Protein 7ZHD (pdb70)

Foldseek 3Di:
DQPKDWDFAAKFKWWKAKDFWAPVCVLVVLVQSCVQQVNAAPFFWKKFFADADLVRNTGIIIGTGGHPGAGDGPRIGIDGGHTFGWTKTKDAAAPVPCSVSVVVRVVVCVVVVWAWDDDKMWTFPDAQDPPRRPHRNGTIIIITTGTDD

Radius of gyration: 14.93 Å; Cα contacts (8 Å, |Δi|>4): 333; chains: 1; bounding box: 41×25×37 Å

B-factor: mean 38.41, std 11.41, range [22.25, 76.09]

Solvent-accessible surface area: 8509 Å² total; per-residue (Å²): 170,55,99,48,89,55,75,87,21,103,85,46,82,0,0,24,33,96,29,154,12,74,23,92,24,2,62,179,33,18,31,74,0,45,135,9,4,149,48,118,40,107,35,35,28,2,6,0,7,86,99,56,61,67,137,87,110,53,10,55,0,1,0,0,0,7,1,80,68,119,23,131,37,153,58,18,49,57,80,117,5,83,94,18,74,0,0,1,0,26,4,99,4,37,73,148,69,10,86,67,0,31,86,25,0,64,41,43,3,166,139,120,134,47,106,47,72,87,47,30,5,21,16,33,92,108,28,52,46,106,168,149,147,54,69,45,101,123,10,56,0,19,0,8,20,10,12,126,135

InterPro domains:
  IPR010499 Bacterial transcription activator, effector binding [SM00871] (3-149)
  IPR011256 Regulatory factor, effector binding domain superfamily [G3DSA:3.20.80.10] (1-150)
  IPR011256 Regulatory factor, effector binding domain superfamily [SSF55136] (4-150)
  IPR029442 GyrI-like small molecule binding domain [PF06445] (4-149)

CATH classification: 3.20.80.10

Secondary structure (DSSP, 8-state):
----EEEEE--EEEEEEEEEEEGGGGGGTTHHHHHHTTT--SS--EEEEEEEETTTTEEEEEEEEE-SS---STT-EEEEEPPEEEEEEEEES-GGG-HHHHHHHHHHHHHTT--B-S-EEEEEEE---SS----GGG-EEEEEEEB--

Sequence (149 aa):
NYEIEVKDVEPIRVAFMHYKGPAAGASKVMPNVFKSIQGKANGAPFICYYVMDQQTMTGEMDLCVPTAENPVGNGIAVKDMPRIKAISATHIGPYETMQPVYEAIESYAREKNLILQPPFREVFIKGPGMILKGNPNKYITEVLFPIKE

Organism: Ruminiclostridium cellulolyticum (strain ATCC 35319 / DSM 5812 / JCM 6584 / H10) (NCBI:txid394503)

Nearest PDB structures (foldseek):
  7zhd-assembly1_A  TM=1.007E+00  e=5.869E-29  Ruminiclostridium cellulolyticum
  7zhe-assembly1_A  TM=9.552E-01  e=2.831E-24  Ruminiclostridium cellulolyticum
  5kax-assembly1_A  TM=8.454E-01  e=1.573E-08  Chlorobaculum tepidum TLS
  6xl6-assembly1_H  TM=8.396E-01  e=1.233E-07  Escherichia coli
  5xbw-assembly1_D  TM=6.679E-01  e=1.234E-05  Pseudomonas aeruginosa PAO1

Structure (mmCIF, N/CA/C/O backbone):
data_7ZHD
#
_entry.id   7ZHD
#
_cell.length_a   104.640
_cell.length_b   40.850
_cell.length_c   44.810
_cell.angle_alpha   90.000
_cell.angle_beta   91.640
_cell.angle_gamma   90.000
#
_symmetry.space_group_name_H-M   'C 1 2 1'
#
loop_
_entity.id
_entity.type
_entity.pdbx_description
1 polymer 'Transcription activator effector binding'
2 non-polymer ~{N}-[3-[[3-[3-[3-[3-[(4-hydroxyphenyl)carbothioylamino]propanethioylamino]propanethioylamino]propylamino]-3-sulfanylidene-propyl]amino]-3-sulfanylidene-propyl]-4-oxidanyl-benzenecarbothioamide
3 non-polymer 'ZINC ION'
4 non-polymer 'SODIUM ION'
5 non-polymer 2-AMINO-2-HYDROXYMETHYL-PROPANE-1,3-DIOL
6 water water
#
loop_
_atom_site.group_PDB
_atom_site.id
_atom_site.type_symbol
_atom_site.label_atom_id
_atom_site.label_alt_id
_atom_site.label_comp_id
_atom_site.label_asym_id
_atom_site.label_entity_id
_atom_site.label_seq_id
_atom_site.pdbx_PDB_ins_code
_atom_site.Cartn_x
_atom_site.Cartn_y
_atom_site.Cartn_z
_atom_site.occupancy
_atom_site.B_iso_or_equiv
_atom_site.auth_seq_id
_atom_site.auth_comp_id
_atom_site.auth_asym_id
_atom_site.auth_atom_id
_atom_site.pdbx_PDB_model_num
ATOM 1 N N . ASN A 1 8 ? 29.709 47.439 47.457 1.00 55.83 2 ASN A N 1
ATOM 2 C CA . ASN A 1 8 ? 28.861 48.149 46.450 1.00 55.00 2 ASN A CA 1
ATOM 3 C C . ASN A 1 8 ? 29.399 47.847 45.045 1.00 51.41 2 ASN A C 1
ATOM 4 O O . ASN A 1 8 ? 30.516 48.304 44.727 1.00 52.97 2 ASN A O 1
ATOM 9 N N . TYR A 1 9 ? 28.624 47.117 44.239 1.00 46.98 3 TYR A N 1
ATOM 10 C CA . TYR A 1 9 ? 29.013 46.653 42.880 1.00 43.22 3 TYR A CA 1
ATOM 11 C C . TYR A 1 9 ? 28.300 47.479 41.801 1.00 40.17 3 TYR A C 1
ATOM 12 O O . TYR A 1 9 ? 28.353 47.073 40.621 1.00 38.14 3 TYR A O 1
ATOM 21 N N . GLU A 1 10 ? 27.673 48.600 42.182 1.00 39.26 4 GLU A N 1
ATOM 22 C CA . GLU A 1 10 ? 26.982 49.530 41.248 1.00 41.12 4 GLU A CA 1
ATOM 23 C C . GLU A 1 10 ? 26.007 48.722 40.381 1.00 38.64 4 GLU A C 1
ATOM 24 O O . GLU A 1 10 ? 26.026 48.890 39.143 1.00 36.72 4 GLU A O 1
ATOM 30 N N . ILE A 1 11 ? 25.192 47.868 41.011 1.00 36.59 5 ILE A N 1
ATOM 31 C CA . ILE A 1 11 ? 24.315 46.896 40.295 1.00 34.42 5 ILE A CA 1
ATOM 32 C C . ILE A 1 11 ? 23.162 47.670 39.646 1.00 33.37 5 ILE A C 1
ATOM 33 O O . ILE A 1 11 ? 22.519 48.488 40.331 1.00 33.66 5 ILE A O 1
ATOM 38 N N . GLU A 1 12 ? 22.946 47.441 38.350 1.00 31.00 6 GLU A N 1
ATOM 39 C CA . GLU A 1 12 ? 21.814 48.016 37.580 1.00 32.77 6 GLU A CA 1
ATOM 40 C C . GLU A 1 12 ? 21.487 47.073 36.422 1.00 29.46 6 GLU A C 1
ATOM 41 O O . GLU A 1 12 ? 22.288 46.159 36.161 1.00 30.50 6 GLU A O 1
ATOM 47 N N . VAL A 1 13 ? 20.337 47.278 35.782 1.00 28.76 7 VAL A N 1
ATOM 48 C CA . VAL A 1 13 ? 19.900 46.498 34.591 1.00 28.31 7 VAL A CA 1
ATOM 49 C C . VAL A 1 13 ? 20.242 47.333 33.355 1.00 27.46 7 VAL A C 1
ATOM 50 O O . VAL A 1 13 ? 19.885 48.529 33.319 1.00 29.32 7 VAL A O 1
ATOM 54 N N . LYS A 1 14 ? 20.943 46.728 32.399 1.00 26.36 8 LYS A N 1
ATOM 55 C CA . LYS A 1 14 ? 21.428 47.426 31.184 1.00 26.66 8 LYS A CA 1
ATOM 56 C C . LYS A 1 14 ? 20.842 46.767 29.936 1.00 25.74 8 LYS A C 1
ATOM 57 O O . LYS A 1 14 ? 20.678 45.528 29.919 1.00 24.67 8 LYS A O 1
ATOM 63 N N . ASP A 1 15 ? 20.528 47.601 28.947 1.00 25.63 9 ASP A N 1
ATOM 64 C CA . ASP A 1 15 ? 20.152 47.195 27.573 1.00 24.25 9 ASP A CA 1
ATOM 65 C C . ASP A 1 15 ? 21.451 47.139 26.769 1.00 23.30 9 ASP A C 1
ATOM 66 O O . ASP A 1 15 ? 21.885 48.202 26.302 1.00 24.15 9 ASP A O 1
ATOM 71 N N . VAL A 1 16 ? 22.071 45.959 26.705 1.00 23.82 10 VAL A N 1
ATOM 72 C CA . VAL A 1 16 ? 23.400 45.733 26.066 1.00 23.47 10 VAL A CA 1
ATOM 73 C C . VAL A 1 16 ? 23.160 45.335 24.610 1.00 22.86 10 VAL A C 1
ATOM 74 O O . VAL A 1 16 ? 22.606 44.250 24.363 1.00 22.90 10 VAL A O 1
ATOM 78 N N . GLU A 1 17 ? 23.583 46.192 23.684 1.00 22.61 11 GLU A N 1
ATOM 79 C CA . GLU A 1 17 ? 23.319 46.040 22.229 1.00 23.42 11 GLU A CA 1
ATOM 80 C C . GLU A 1 17 ? 24.167 44.903 21.666 1.00 24.66 11 GLU A C 1
ATOM 81 O O . GLU A 1 17 ? 25.164 44.504 22.272 1.00 22.97 11 GLU A O 1
ATOM 87 N N . PRO A 1 18 ? 23.800 44.350 20.486 1.00 24.77 12 PRO A N 1
ATOM 88 C CA . PRO A 1 18 ? 24.570 43.271 19.869 1.00 25.27 12 PRO A CA 1
ATOM 89 C C . PRO A 1 18 ? 26.010 43.723 19.596 1.00 25.16 12 PRO A C 1
ATOM 90 O O . PRO A 1 18 ? 26.223 44.900 19.363 1.00 25.40 12 PRO A O 1
ATOM 94 N N . ILE A 1 19 ? 26.955 42.786 19.672 1.00 25.23 13 ILE A N 1
ATOM 95 C CA . ILE A 1 19 ? 28.413 43.046 19.493 1.00 25.89 13 ILE A CA 1
ATOM 96 C C . ILE A 1 19 ? 28.953 42.012 18.504 1.00 25.60 13 ILE A C 1
ATOM 97 O O . ILE A 1 19 ? 28.808 40.805 18.769 1.00 25.86 13 ILE A O 1
ATOM 102 N N . ARG A 1 20 ? 29.554 42.472 17.408 1.00 26.59 14 ARG A N 1
ATOM 103 C CA . ARG A 1 20 ? 30.329 41.602 16.490 1.00 27.44 14 ARG A CA 1
ATOM 104 C C . ARG A 1 20 ? 31.697 41.365 17.132 1.00 26.72 14 ARG A C 1
ATOM 105 O O . ARG A 1 20 ? 32.376 42.367 17.447 1.00 28.52 14 ARG A O 1
ATOM 113 N N . VAL A 1 21 ? 32.075 40.099 17.334 1.00 25.48 15 VAL A N 1
ATOM 114 C CA . VAL A 1 21 ? 33.355 39.727 18.005 1.00 27.06 15 VAL A CA 1
ATOM 115 C C . VAL A 1 21 ? 34.137 38.752 17.124 1.00 26.88 15 VAL A C 1
ATOM 116 O O . VAL A 1 21 ? 33.517 37.906 16.449 1.00 27.49 15 VAL A O 1
ATOM 120 N N . ALA A 1 22 ? 35.461 38.886 17.153 1.00 27.03 16 ALA A N 1
ATOM 121 C CA . ALA A 1 22 ? 36.414 37.788 16.898 1.00 28.00 16 ALA A CA 1
ATOM 122 C C . ALA A 1 22 ? 36.470 36.964 18.182 1.00 26.82 16 ALA A C 1
ATOM 123 O O . ALA A 1 22 ? 36.408 37.568 19.274 1.00 26.68 16 ALA A O 1
ATOM 125 N N . PHE A 1 23 ? 36.537 35.642 18.078 1.00 25.91 17 PHE A N 1
ATOM 126 C CA . PHE A 1 23 ? 36.498 34.765 19.272 1.00 26.23 17 PHE A CA 1
ATOM 127 C C . PHE A 1 23 ? 37.219 33.449 18.995 1.00 26.71 17 PHE A C 1
ATOM 128 O O . PHE A 1 23 ? 37.347 33.028 17.825 1.00 27.27 17 PHE A O 1
ATOM 136 N N . MET A 1 24 ? 37.651 32.796 20.069 1.00 26.31 18 MET A N 1
ATOM 137 C CA . MET A 1 24 ? 37.980 31.354 20.033 1.00 28.69 18 MET A CA 1
ATOM 138 C C . MET A 1 24 ? 37.288 30.660 21.201 1.00 27.18 18 MET A C 1
ATOM 139 O O . MET A 1 24 ? 37.148 31.278 22.286 1.00 27.04 18 MET A O 1
ATOM 144 N N . HIS A 1 25 ? 36.859 29.425 20.963 1.00 26.59 19 HIS A N 1
ATOM 145 C CA . HIS A 1 25 ? 36.306 28.534 22.008 1.00 26.10 19 HIS A CA 1
ATOM 146 C C . HIS A 1 25 ? 37.445 28.103 22.936 1.00 26.55 19 HIS A C 1
ATOM 147 O O . HIS A 1 25 ? 38.551 27.809 22.434 1.00 29.48 19 HIS A O 1
ATOM 154 N N . TYR A 1 26 ? 37.187 28.093 24.243 1.00 25.99 20 TYR A N 1
ATOM 155 C CA . TYR A 1 26 ? 38.161 27.683 25.285 1.00 27.56 20 TYR A CA 1
ATOM 156 C C . TYR A 1 26 ? 37.450 26.772 26.289 1.00 28.53 20 TYR A C 1
ATOM 157 O O . TYR A 1 26 ? 36.366 27.145 26.781 1.00 28.08 20 TYR A O 1
ATOM 166 N N . LYS A 1 27 ? 38.027 25.596 26.544 1.00 31.00 21 LYS A N 1
ATOM 167 C CA . LYS A 1 27 ? 37.573 24.665 27.608 1.00 32.41 21 LYS A CA 1
ATOM 168 C C . LYS A 1 27 ? 38.710 24.493 28.618 1.00 31.66 21 LYS A C 1
ATOM 169 O O . LYS A 1 27 ? 39.809 24.089 28.206 1.00 33.86 21 LYS A O 1
ATOM 175 N N . GLY A 1 28 ? 38.442 24.789 29.891 1.00 33.09 22 GLY A N 1
ATOM 176 C CA . GLY A 1 28 ? 39.422 24.653 30.983 1.00 33.71 22 GLY A CA 1
ATOM 177 C C . GLY A 1 28 ? 39.202 25.702 32.067 1.00 35.25 22 GLY A C 1
ATOM 178 O O . GLY A 1 28 ? 38.144 26.333 32.122 1.00 31.49 22 GLY A O 1
ATOM 179 N N . PRO A 1 29 ? 40.191 25.905 32.967 1.00 36.30 23 PRO A N 1
ATOM 180 C CA . PRO A 1 29 ? 40.052 26.872 34.055 1.00 37.11 23 PRO A CA 1
ATOM 181 C C . PRO A 1 29 ? 39.998 28.302 33.500 1.00 35.78 23 PRO A C 1
ATOM 182 O O . PRO A 1 29 ? 40.794 28.624 32.640 1.00 34.74 23 PRO A O 1
ATOM 186 N N . ALA A 1 30 ? 39.053 29.111 33.987 1.00 34.89 24 ALA A N 1
ATOM 187 C CA . ALA A 1 30 ? 38.830 30.506 33.538 1.00 35.65 24 ALA A CA 1
ATOM 188 C C . ALA A 1 30 ? 40.140 31.299 33.648 1.00 36.10 24 ALA A C 1
ATOM 189 O O . ALA A 1 30 ? 40.453 32.058 32.709 1.00 35.21 24 ALA A O 1
ATOM 191 N N . ALA A 1 31 ? 40.888 31.109 34.740 1.00 35.59 25 ALA A N 1
ATOM 192 C CA . ALA A 1 31 ? 42.181 31.782 35.020 1.00 38.09 25 ALA A CA 1
ATOM 193 C C . ALA A 1 31 ? 43.138 31.602 33.833 1.00 38.80 25 ALA A C 1
ATOM 194 O O . ALA A 1 31 ? 43.863 32.567 33.505 1.00 42.30 25 ALA A O 1
ATOM 196 N N . GLY A 1 32 ? 43.126 30.420 33.206 1.00 37.19 26 GLY A N 1
ATOM 197 C CA . GLY A 1 32 ? 44.017 30.056 32.085 1.00 36.94 26 GLY A CA 1
ATOM 198 C C . GLY A 1 32 ? 43.622 30.705 30.765 1.00 35.48 26 GLY A C 1
ATOM 199 O O . GLY A 1 32 ? 44.424 30.618 29.816 1.00 36.35 26 GLY A O 1
ATOM 200 N N . ALA A 1 33 ? 42.440 31.328 30.682 1.00 34.52 27 ALA A N 1
ATOM 201 C CA . ALA A 1 33 ? 41.929 31.994 29.459 1.00 33.52 27 ALA A CA 1
ATOM 202 C C . ALA A 1 33 ? 42.835 33.172 29.080 1.00 35.13 27 ALA A C 1
ATOM 203 O O . ALA A 1 33 ? 42.958 33.449 27.875 1.00 34.39 27 ALA A O 1
ATOM 205 N N . SER A 1 34 ? 43.444 33.834 30.070 1.00 36.53 28 SER A N 1
ATOM 206 C CA . SER A 1 34 ? 44.239 35.078 29.893 1.00 36.57 28 SER A CA 1
ATOM 207 C C . SER A 1 34 ? 45.469 34.797 29.017 1.00 37.62 28 SER A C 1
ATOM 208 O O . SER A 1 34 ? 45.899 35.725 28.317 1.00 42.20 28 SER A O 1
ATOM 211 N N . LYS A 1 35 ? 45.985 33.561 29.043 1.00 39.65 29 LYS A N 1
ATOM 212 C CA . LYS A 1 35 ? 47.150 33.098 28.234 1.00 42.27 29 LYS A CA 1
ATOM 213 C C . LYS A 1 35 ? 46.741 32.920 26.765 1.00 40.21 29 LYS A C 1
ATOM 214 O O . LYS A 1 35 ? 47.633 33.012 25.891 1.00 42.00 29 LYS A O 1
ATOM 220 N N . VAL A 1 36 ? 45.453 32.656 26.521 1.00 39.67 30 VAL A N 1
ATOM 221 C CA . VAL A 1 36 ? 44.869 32.254 25.205 1.00 39.16 30 VAL A CA 1
ATOM 222 C C . VAL A 1 36 ? 44.273 33.483 24.500 1.00 36.92 30 VAL A C 1
ATOM 223 O O . VAL A 1 36 ? 44.364 33.542 23.262 1.00 36.97 30 VAL A O 1
ATOM 227 N N . MET A 1 37 ? 43.683 34.421 25.255 1.00 35.62 31 MET A N 1
ATOM 228 C CA . MET A 1 37 ? 43.012 35.645 24.729 1.00 34.80 31 MET A CA 1
ATOM 229 C C . MET A 1 37 ? 43.922 36.405 23.758 1.00 35.85 31 MET A C 1
ATOM 230 O O . MET A 1 37 ? 43.436 36.903 22.745 1.00 34.61 31 MET A O 1
ATOM 235 N N . PRO A 1 38 ? 45.250 36.543 24.005 1.00 37.29 32 PRO A N 1
ATOM 236 C CA . PRO A 1 38 ? 46.128 37.261 23.076 1.00 38.62 32 PRO A CA 1
ATOM 237 C C . PRO A 1 38 ? 46.012 36.798 21.613 1.00 38.54 32 PRO A C 1
ATOM 238 O O . PRO A 1 38 ? 46.143 37.643 20.728 1.00 39.35 32 PRO A O 1
ATOM 242 N N . ASN A 1 39 ? 45.752 35.501 21.394 1.00 38.65 33 ASN A N 1
ATOM 243 C CA . ASN A 1 39 ? 45.605 34.894 20.042 1.00 39.75 33 ASN A CA 1
ATOM 244 C C . ASN A 1 39 ? 44.451 35.569 19.289 1.00 36.32 33 ASN A C 1
ATOM 245 O O . ASN A 1 39 ? 44.535 35.665 18.054 1.00 36.59 33 ASN A O 1
ATOM 250 N N . VAL A 1 40 ? 43.408 36.017 19.995 1.00 34.65 34 VAL A N 1
ATOM 251 C CA . VAL A 1 40 ? 42.241 36.691 19.353 1.00 32.75 34 VAL A CA 1
ATOM 252 C C . VAL A 1 40 ? 42.693 38.081 18.880 1.00 35.21 34 VAL A C 1
ATOM 253 O O . VAL A 1 40 ? 42.455 38.403 17.699 1.00 36.22 34 VAL A O 1
ATOM 257 N N . PHE A 1 41 ? 43.350 38.858 19.748 1.00 35.90 35 PHE A N 1
ATOM 258 C CA . PHE A 1 41 ? 43.893 40.209 19.430 1.00 36.96 35 PHE A CA 1
ATOM 259 C C . PHE A 1 41 ? 44.865 40.118 18.245 1.00 38.43 35 PHE A C 1
ATOM 260 O O . PHE A 1 41 ? 44.771 40.959 17.329 1.00 41.91 35 PHE A O 1
ATOM 268 N N . LYS A 1 42 ? 45.767 39.132 18.262 1.00 39.65 36 LYS A N 1
ATOM 269 C CA . LYS A 1 42 ? 46.801 38.937 17.205 1.00 39.85 36 LYS A CA 1
ATOM 270 C C . LYS A 1 42 ? 46.118 38.677 15.855 1.00 43.55 36 LYS A C 1
ATOM 271 O O . LYS A 1 42 ? 46.628 39.177 14.838 1.00 44.63 36 LYS A O 1
ATOM 277 N N . SER A 1 43 ? 44.998 37.945 15.849 1.00 41.81 37 SER A N 1
ATOM 278 C CA . SER A 1 43 ? 44.260 37.529 14.624 1.00 40.57 37 SER A CA 1
ATOM 279 C C . SER A 1 43 ? 43.638 38.737 13.908 1.00 41.53 37 SER A C 1
ATOM 280 O O . SER A 1 43 ? 43.320 38.599 12.709 1.00 43.61 37 SER A O 1
ATOM 283 N N . ILE A 1 44 ? 43.441 39.861 14.610 1.00 41.50 38 ILE A N 1
ATOM 284 C CA . ILE A 1 44 ? 42.806 41.097 14.054 1.00 43.22 38 ILE A CA 1
ATOM 285 C C . ILE A 1 44 ? 43.807 42.260 14.096 1.00 46.24 38 ILE A C 1
ATOM 286 O O . ILE A 1 44 ? 43.368 43.416 13.939 1.00 47.65 38 ILE A O 1
ATOM 291 N N . GLN A 1 45 ? 45.097 41.962 14.287 1.00 46.52 39 GLN A N 1
ATOM 292 C CA . GLN A 1 45 ? 46.192 42.964 14.412 1.00 48.40 39 GLN A CA 1
ATOM 293 C C . GLN A 1 45 ? 45.806 44.014 15.467 1.00 48.18 39 GLN A C 1
ATOM 294 O O . GLN A 1 45 ? 46.088 45.209 15.251 1.00 49.97 39 GLN A O 1
ATOM 300 N N . GLY A 1 46 ? 45.175 43.573 16.561 1.00 45.88 40 GLY A N 1
ATOM 301 C CA . GLY A 1 46 ? 44.853 44.392 17.748 1.00 45.06 40 GLY A CA 1
ATOM 302 C C . GLY A 1 46 ? 43.787 45.445 17.486 1.00 44.49 40 GLY A C 1
ATOM 303 O O . GLY A 1 46 ? 43.634 46.334 18.349 1.00 44.90 40 GLY A O 1
ATOM 304 N N . LYS A 1 47 ? 43.058 45.350 16.367 1.00 43.27 41 LYS A N 1
ATOM 305 C CA . LYS A 1 47 ? 42.085 46.383 15.913 1.00 42.84 41 LYS A CA 1
ATOM 306 C C . LYS A 1 47 ? 40.717 46.090 16.543 1.00 40.90 41 LYS A C 1
ATOM 307 O O . LYS A 1 47 ? 39.756 45.783 15.805 1.00 40.93 41 LYS A O 1
ATOM 313 N N . ALA A 1 48 ? 40.646 46.183 17.870 1.00 39.72 42 ALA A N 1
ATOM 314 C CA . ALA A 1 48 ? 39.405 46.034 18.662 1.00 37.46 42 ALA A CA 1
ATOM 315 C C . ALA A 1 48 ? 38.619 47.351 18.619 1.00 38.54 42 ALA A C 1
ATOM 316 O O . ALA A 1 48 ? 39.256 48.414 18.497 1.00 40.05 42 ALA A O 1
ATOM 318 N N . ASN A 1 49 ? 37.286 47.279 18.707 1.00 36.05 43 ASN A N 1
ATOM 319 C CA . ASN A 1 49 ? 36.391 48.466 18.782 1.00 36.17 43 ASN A CA 1
ATOM 320 C C . ASN A 1 49 ? 35.518 48.348 20.038 1.00 36.06 43 ASN A C 1
ATOM 321 O O . ASN A 1 49 ? 34.417 48.928 20.057 1.00 36.91 43 ASN A O 1
ATOM 326 N N . GLY A 1 50 ? 36.012 47.631 21.051 1.00 33.00 44 GLY A N 1
ATOM 327 C CA . GLY A 1 50 ? 35.339 47.445 22.350 1.00 31.94 44 GLY A CA 1
ATOM 328 C C . GLY A 1 50 ? 36.215 46.669 23.315 1.00 31.99 44 GLY A C 1
ATOM 329 O O . GLY A 1 50 ? 37.241 46.120 22.868 1.00 31.80 44 GLY A O 1
ATOM 330 N N . ALA A 1 51 ? 35.832 46.629 24.594 1.00 30.82 45 ALA A N 1
ATOM 331 C CA . ALA A 1 51 ? 36.551 45.895 25.660 1.00 32.10 45 ALA A CA 1
ATOM 332 C C . ALA A 1 51 ? 36.429 44.395 25.409 1.00 30.42 45 ALA A C 1
ATOM 333 O O . ALA A 1 51 ? 35.356 43.912 25.046 1.00 29.14 45 ALA A O 1
ATOM 335 N N . PRO A 1 52 ? 37.517 43.612 25.603 1.00 29.24 46 PRO A N 1
ATOM 336 C CA . PRO A 1 52 ? 37.453 42.160 25.460 1.00 28.27 46 PRO A CA 1
ATOM 337 C C . PRO A 1 52 ? 36.633 41.570 26.611 1.00 27.38 46 PRO A C 1
ATOM 338 O O . PRO A 1 52 ? 36.561 42.189 27.662 1.00 28.70 46 PRO A O 1
ATOM 342 N N . PHE A 1 53 ? 36.030 40.407 26.388 1.00 25.74 47 PHE A N 1
ATOM 343 C CA . PHE A 1 53 ? 35.174 39.738 27.397 1.00 25.55 47 PHE A CA 1
ATOM 344 C C . PHE A 1 53 ? 35.159 38.230 27.161 1.00 26.23 47 PHE A C 1
ATOM 345 O O . PHE A 1 53 ? 35.455 37.774 26.040 1.00 27.00 47 PHE A O 1
ATOM 353 N N . ILE A 1 54 ? 34.825 37.488 28.217 1.00 25.78 48 ILE A N 1
ATOM 354 C CA . ILE A 1 54 ? 34.534 36.031 28.144 1.00 24.91 48 ILE A CA 1
ATOM 355 C C . ILE A 1 54 ? 33.017 35.859 28.227 1.00 23.97 48 ILE A C 1
ATOM 356 O O . ILE A 1 54 ? 32.382 36.501 29.095 1.00 24.88 48 ILE A O 1
ATOM 361 N N . CYS A 1 55 ? 32.465 35.067 27.311 1.00 22.96 49 CYS A N 1
ATOM 362 C CA . CYS A 1 55 ? 31.072 34.571 27.368 1.00 22.54 49 CYS A CA 1
ATOM 363 C C . CYS A 1 55 ? 31.105 33.143 27.918 1.00 23.15 49 CYS A C 1
ATOM 364 O O . CYS A 1 55 ? 31.635 32.252 27.232 1.00 24.29 49 CYS A O 1
ATOM 367 N N . TYR A 1 56 ? 30.589 32.959 29.135 1.00 23.11 50 TYR A N 1
ATOM 368 C CA . TYR A 1 56 ? 30.614 31.677 29.886 1.00 23.71 50 TYR A CA 1
ATOM 369 C C . TYR A 1 56 ? 29.339 30.882 29.592 1.00 24.57 50 TYR A C 1
ATOM 370 O O . TYR A 1 56 ? 28.251 31.310 30.031 1.00 26.26 50 TYR A O 1
ATOM 379 N N . TYR A 1 57 ? 29.471 29.746 28.902 1.00 23.79 51 TYR A N 1
ATOM 380 C CA . TYR A 1 57 ? 28.337 28.879 28.485 1.00 26.30 51 TYR A CA 1
ATOM 381 C C . TYR A 1 57 ? 28.087 27.804 29.547 1.00 28.09 51 TYR A C 1
ATOM 382 O O . TYR A 1 57 ? 26.926 27.615 29.950 1.00 30.47 51 TYR A O 1
ATOM 391 N N . VAL A 1 58 ? 29.150 27.126 29.978 1.00 28.83 52 VAL A N 1
ATOM 392 C CA . VAL A 1 58 ? 29.127 26.106 31.064 1.00 32.13 52 VAL A CA 1
ATOM 393 C C . VAL A 1 58 ? 30.243 26.472 32.040 1.00 31.32 52 VAL A C 1
ATOM 394 O O . VAL A 1 58 ? 31.397 26.555 31.598 1.00 32.63 52 VAL A O 1
ATOM 398 N N . MET A 1 59 ? 29.901 26.714 33.306 1.00 32.98 53 MET A N 1
ATOM 399 C CA . MET A 1 59 ? 30.886 27.098 34.348 1.00 34.21 53 MET A CA 1
ATOM 400 C C . MET A 1 59 ? 30.493 26.484 35.689 1.00 35.39 53 MET A C 1
ATOM 401 O O . MET A 1 59 ? 29.282 26.323 35.950 1.00 35.53 53 MET A O 1
ATOM 406 N N . ASP A 1 60 ? 31.501 26.176 36.504 1.00 36.49 54 ASP A N 1
ATOM 407 C CA . ASP A 1 60 ? 31.330 25.742 37.913 1.00 38.09 54 ASP A CA 1
ATOM 408 C C . ASP A 1 60 ? 32.013 26.773 38.816 1.00 38.46 54 ASP A C 1
ATOM 40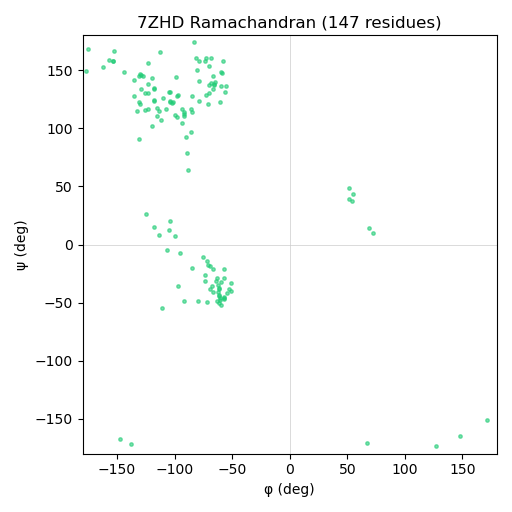9 O O . ASP A 1 60 ? 33.215 27.018 38.627 1.00 38.49 54 ASP A O 1
ATOM 414 N N . GLN A 1 61 ? 31.264 27.338 39.768 1.00 40.61 55 GLN A N 1
ATOM 415 C CA . GLN A 1 61 ? 31.721 28.428 40.672 1.00 44.09 55 GLN A CA 1
ATOM 416 C C . GLN A 1 61 ? 32.896 27.934 41.529 1.00 42.48 55 GLN A C 1
ATOM 417 O O . GLN A 1 61 ? 33.805 28.746 41.800 1.00 46.45 55 GLN A O 1
ATOM 423 N N . GLN A 1 62 ? 32.884 26.653 41.919 1.00 40.27 56 GLN A N 1
ATOM 424 C CA . GLN A 1 62 ? 33.866 26.047 42.862 1.00 43.98 56 GLN A CA 1
ATOM 425 C C . GLN A 1 62 ? 35.172 25.720 42.124 1.00 42.23 56 GLN A C 1
ATOM 426 O O . GLN A 1 62 ? 36.244 26.080 42.648 1.00 43.37 56 GLN A O 1
ATOM 432 N N . THR A 1 63 ? 35.087 25.063 40.962 1.00 39.86 57 THR A N 1
ATOM 433 C CA . THR A 1 63 ? 36.261 24.618 40.159 1.00 39.09 57 THR A CA 1
ATOM 434 C C . THR A 1 63 ? 36.735 25.760 39.251 1.00 38.31 57 THR A C 1
ATOM 435 O O . THR A 1 63 ? 37.893 25.697 38.794 1.00 39.37 57 THR A O 1
ATOM 439 N N . MET A 1 64 ? 35.871 26.746 38.983 1.00 37.20 58 MET A N 1
ATOM 440 C CA . MET A 1 64 ? 36.175 27.919 38.117 1.00 40.21 58 MET A CA 1
ATOM 441 C C . MET A 1 64 ? 36.685 27.411 36.760 1.00 38.75 58 MET A C 1
ATOM 442 O O . MET A 1 64 ? 37.581 28.048 36.169 1.00 39.26 58 MET A O 1
ATOM 447 N N . THR A 1 65 ? 36.097 26.304 36.292 1.00 38.29 59 THR A N 1
ATOM 448 C CA . THR A 1 65 ? 36.449 25.569 35.049 1.00 38.04 59 THR A CA 1
ATOM 449 C C . THR A 1 65 ? 35.169 25.354 34.236 1.00 36.04 59 THR A C 1
ATOM 450 O O . THR A 1 65 ? 34.095 25.171 34.862 1.00 34.02 59 THR A O 1
ATOM 454 N N . GLY A 1 66 ? 35.269 25.383 32.904 1.00 34.15 60 GLY A N 1
ATOM 455 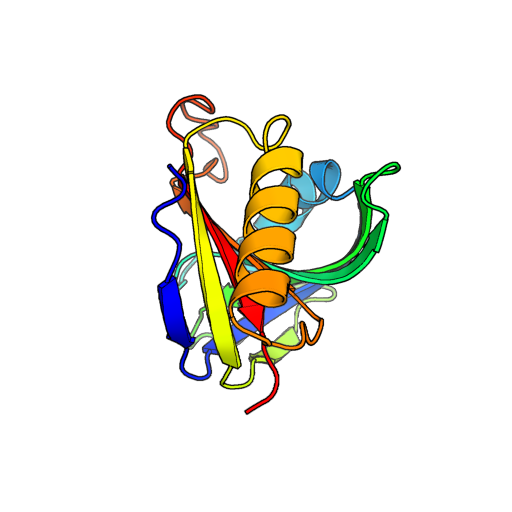C CA . GLY A 1 66 ? 34.117 25.130 32.020 1.00 32.04 60 GLY A CA 1
ATOM 456 C C . GLY A 1 66 ? 34.411 25.428 30.562 1.00 30.10 60 GLY A C 1
ATOM 457 O O . GLY A 1 66 ? 35.574 25.278 30.148 1.00 29.67 60 GLY A O 1
ATOM 458 N N . GLU A 1 67 ? 33.371 25.814 29.819 1.00 27.92 61 GLU A N 1
ATOM 459 C CA . GLU A 1 67 ? 33.407 26.065 28.357 1.00 27.05 61 GLU A CA 1
ATOM 460 C C . GLU A 1 67 ? 32.932 27.494 28.102 1.00 26.38 61 GLU A C 1
ATOM 461 O O . GLU A 1 67 ? 31.866 27.888 28.631 1.00 26.46 61 GLU A O 1
ATOM 467 N N . MET A 1 68 ? 33.704 28.247 27.324 1.00 23.97 62 MET A N 1
ATOM 468 C CA . MET A 1 68 ? 33.506 29.707 27.187 1.00 24.24 62 MET A CA 1
ATOM 469 C C . MET A 1 68 ? 34.108 30.166 25.860 1.00 23.72 62 MET A C 1
ATOM 470 O O . MET A 1 68 ? 34.957 29.429 25.307 1.00 26.38 62 MET A O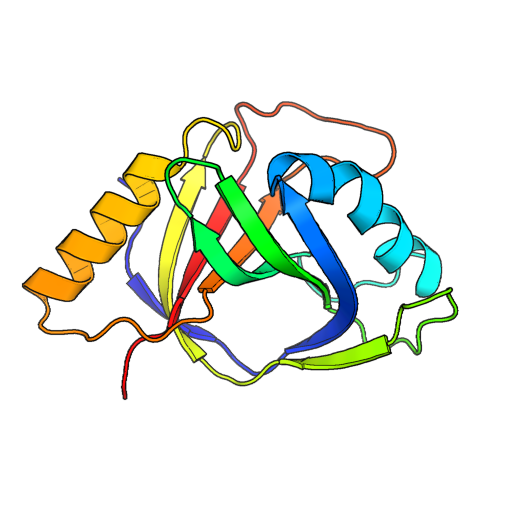 1
ATOM 475 N N . ASP A 1 69 ? 33.656 31.319 25.367 1.00 23.72 63 ASP A N 1
ATOM 476 C CA . ASP A 1 69 ? 34.250 32.004 24.192 1.00 23.42 63 ASP A CA 1
ATOM 477 C C . ASP A 1 69 ? 35.059 33.205 24.682 1.00 24.61 63 ASP A C 1
ATOM 478 O O . ASP A 1 69 ? 34.533 34.001 25.484 1.00 24.01 63 ASP A O 1
ATOM 483 N N . LEU A 1 70 ? 36.295 33.321 24.196 1.00 24.21 64 LEU A N 1
ATOM 484 C CA . LEU A 1 70 ? 37.192 34.475 24.443 1.00 24.99 64 LEU A CA 1
ATOM 485 C C . LEU A 1 70 ? 36.957 35.470 23.305 1.00 24.90 64 LEU A C 1
ATOM 486 O O . LEU A 1 70 ? 37.294 35.135 22.159 1.00 27.45 64 LEU A O 1
ATOM 491 N N . CYS A 1 71 ? 36.357 36.620 23.608 1.00 25.32 65 CYS A N 1
ATOM 492 C CA . CYS A 1 71 ? 35.746 37.538 22.610 1.00 25.67 65 CYS A CA 1
ATOM 493 C C . CYS A 1 71 ? 36.454 38.893 22.619 1.00 25.92 65 CYS A C 1
ATOM 494 O O . CYS A 1 71 ? 36.709 39.437 23.715 1.00 26.79 65 CYS A O 1
ATOM 497 N N . VAL A 1 72 ? 36.752 39.413 21.426 1.00 26.96 66 VAL A N 1
ATOM 498 C CA . VAL A 1 72 ? 37.237 40.806 21.222 1.00 28.11 66 VAL A CA 1
ATOM 499 C C . VAL A 1 72 ? 36.313 41.476 20.212 1.00 28.48 66 VAL A C 1
ATOM 500 O O . VAL A 1 72 ? 36.236 41.045 19.062 1.00 29.11 66 VAL A O 1
ATOM 504 N N . PRO A 1 73 ? 35.566 42.529 20.618 1.00 28.99 67 PRO A N 1
ATOM 505 C CA . PRO A 1 73 ? 34.760 43.307 19.681 1.00 28.76 67 PRO A CA 1
ATOM 506 C C . PRO A 1 73 ? 35.641 43.849 18.549 1.00 30.32 67 PRO A C 1
ATOM 507 O O . PRO A 1 73 ? 36.683 44.404 18.850 1.00 31.75 67 PRO A O 1
ATOM 511 N N . THR A 1 74 ? 35.212 43.681 17.297 1.00 30.54 68 THR A N 1
ATOM 512 C CA . THR A 1 74 ? 35.992 44.113 16.109 1.00 32.10 68 THR A CA 1
ATOM 513 C C . THR A 1 74 ? 35.108 44.200 14.859 1.00 33.74 68 THR A C 1
ATOM 514 O O . THR A 1 74 ? 34.118 43.452 14.773 1.00 34.83 68 THR A O 1
ATOM 518 N N . ALA A 1 75 ? 35.493 45.072 13.919 1.00 36.28 69 ALA A N 1
ATOM 519 C CA . ALA A 1 75 ? 34.943 45.169 12.546 1.00 37.56 69 ALA A CA 1
ATOM 520 C C . ALA A 1 75 ? 35.820 44.366 11.577 1.00 39.28 69 ALA A C 1
ATOM 521 O O . ALA A 1 75 ? 35.425 44.230 10.403 1.00 45.18 69 ALA A O 1
ATOM 523 N N . GLU A 1 76 ? 36.961 43.855 12.052 1.00 40.77 70 GLU A N 1
ATOM 524 C CA . GLU A 1 76 ? 37.988 43.175 11.215 1.00 43.60 70 GLU A CA 1
ATOM 525 C C . GLU A 1 76 ? 37.579 41.722 10.959 1.00 41.18 70 GLU A C 1
ATOM 526 O O . GLU A 1 76 ? 36.740 41.190 11.718 1.00 42.01 70 GLU A O 1
ATOM 532 N N . ASN A 1 77 ? 38.159 41.112 9.922 1.00 42.42 71 ASN A N 1
ATOM 533 C CA . ASN A 1 77 ? 38.032 39.659 9.633 1.00 46.24 71 ASN A CA 1
ATOM 534 C C . ASN A 1 77 ? 39.270 38.958 10.181 1.00 45.17 71 ASN A C 1
ATOM 535 O O . ASN A 1 77 ? 40.363 39.123 9.637 1.00 44.98 71 ASN A O 1
ATOM 540 N N . PRO A 1 78 ? 39.138 38.163 11.270 1.00 42.88 72 PRO A N 1
ATOM 541 C CA . PRO A 1 78 ? 40.291 37.539 11.914 1.00 41.96 72 PRO A CA 1
ATOM 542 C C . PRO A 1 78 ? 40.984 36.514 11.009 1.00 43.57 72 PRO A C 1
ATOM 543 O O . PRO A 1 78 ? 40.297 35.791 10.306 1.00 45.40 72 PRO A O 1
ATOM 547 N N . VAL A 1 79 ? 42.319 36.503 11.042 1.00 43.66 73 VAL A N 1
ATOM 548 C CA . VAL A 1 79 ? 43.183 35.465 10.410 1.00 46.70 73 VAL A CA 1
ATOM 549 C C . VAL A 1 79 ? 44.009 34.813 11.524 1.00 48.21 73 VAL A C 1
ATOM 550 O O . VAL A 1 79 ? 44.984 35.437 11.984 1.00 50.76 73 VAL A O 1
ATOM 554 N N . GLY A 1 80 ? 43.603 33.617 11.956 1.00 50.80 74 GLY A N 1
ATOM 555 C CA . GLY A 1 80 ? 44.262 32.854 13.033 1.00 51.91 74 GLY A CA 1
ATOM 556 C C . GLY A 1 80 ? 43.605 31.503 13.241 1.00 51.74 74 GLY A C 1
ATOM 557 O O . GLY A 1 80 ? 42.382 31.396 13.002 1.00 48.61 74 GLY A O 1
ATOM 558 N N . ASN A 1 81 ? 44.385 30.508 13.673 1.00 50.97 75 ASN A N 1
ATOM 559 C CA . ASN A 1 81 ? 43.914 29.117 13.906 1.00 50.57 75 ASN A CA 1
ATOM 560 C C . ASN A 1 81 ? 42.814 29.138 14.973 1.00 46.94 75 ASN A C 1
ATOM 561 O O . ASN A 1 81 ? 43.070 29.655 16.078 1.00 44.79 75 ASN A O 1
ATOM 566 N N . GLY A 1 82 ? 41.630 28.623 14.632 1.00 42.72 76 GLY A N 1
ATOM 567 C CA . GLY A 1 82 ? 40.499 28.456 15.565 1.00 41.51 76 GLY A CA 1
ATOM 568 C C . GLY A 1 82 ? 39.837 29.775 15.942 1.00 40.56 76 GLY A C 1
ATOM 569 O O . GLY A 1 82 ? 39.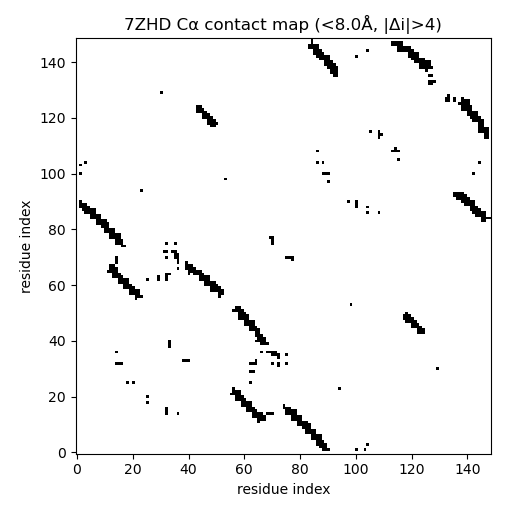004 29.755 16.875 1.00 42.11 76 GLY A O 1
ATOM 570 N N . ILE A 1 83 ? 40.177 30.880 15.265 1.00 38.26 77 ILE A N 1
ATOM 571 C CA . ILE A 1 83 ? 39.514 32.206 15.459 1.00 35.08 77 ILE A CA 1
ATOM 572 C C . ILE A 1 83 ? 38.450 32.378 14.371 1.00 32.03 77 ILE A C 1
ATOM 573 O O . ILE A 1 83 ? 38.778 32.220 13.181 1.00 34.83 77 ILE A O 1
ATOM 578 N N . ALA A 1 84 ? 37.225 32.719 14.774 1.00 31.03 78 ALA A N 1
ATOM 579 C CA . ALA A 1 84 ? 36.087 32.989 13.867 1.00 31.15 78 ALA A CA 1
ATOM 580 C C . ALA A 1 84 ? 35.323 34.216 14.377 1.00 29.91 78 ALA A C 1
ATOM 581 O O . ALA A 1 84 ? 35.825 34.887 15.301 1.00 29.97 78 ALA A O 1
ATOM 583 N N . VAL A 1 85 ? 34.168 34.509 13.777 1.00 30.86 79 VAL A N 1
ATOM 584 C CA . VAL A 1 85 ? 33.327 35.694 14.108 1.00 30.45 79 VAL A CA 1
ATOM 585 C C . VAL A 1 85 ? 31.976 35.196 14.628 1.00 28.72 79 VAL A C 1
ATOM 586 O O . VAL A 1 85 ? 31.396 34.277 14.019 1.00 28.11 79 VAL A O 1
ATOM 590 N N . LYS A 1 86 ? 31.508 35.781 15.729 1.00 27.89 80 LYS A N 1
ATOM 591 C CA . LYS A 1 86 ? 30.129 35.595 16.241 1.00 26.80 80 LYS A CA 1
ATOM 592 C C . LYS A 1 86 ? 29.475 36.972 16.359 1.00 26.67 80 LYS A C 1
ATOM 593 O O . LYS A 1 86 ? 30.161 37.924 16.775 1.00 27.19 80 LYS A O 1
ATOM 599 N N . ASP A 1 87 ? 28.206 37.069 15.964 1.00 28.52 81 ASP A N 1
ATOM 600 C CA . ASP A 1 87 ? 27.322 38.215 16.292 1.00 29.71 81 ASP A CA 1
ATOM 601 C C . ASP A 1 87 ? 26.704 37.911 17.656 1.00 28.40 81 ASP A C 1
ATOM 602 O O . ASP A 1 87 ? 25.750 37.112 17.706 1.00 30.66 81 ASP A O 1
ATOM 607 N N . MET A 1 88 ? 27.283 38.462 18.722 1.00 26.02 82 MET A N 1
ATOM 608 C CA . MET A 1 88 ? 26.784 38.248 20.103 1.00 26.22 82 MET A CA 1
ATOM 609 C C . MET A 1 88 ? 25.460 38.988 20.227 1.0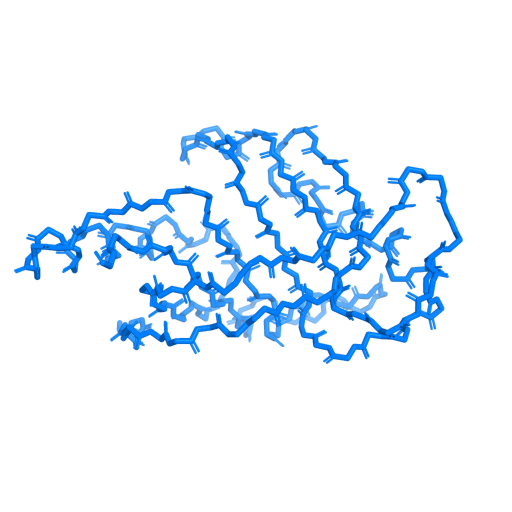0 26.18 82 MET A C 1
ATOM 610 O O . MET A 1 88 ? 25.360 40.145 19.826 1.00 25.54 82 MET A O 1
ATOM 615 N N . PRO A 1 89 ? 24.395 38.327 20.731 1.00 24.82 83 PRO A N 1
ATOM 616 C CA . PRO A 1 89 ? 23.061 38.920 20.718 1.00 24.88 83 PRO A CA 1
ATOM 617 C C . PRO A 1 89 ? 22.907 40.041 21.754 1.00 23.88 83 PRO A C 1
ATOM 618 O O . PRO A 1 89 ? 23.655 40.081 22.724 1.00 23.08 83 PRO A O 1
ATOM 622 N N . ARG A 1 90 ? 21.934 40.920 21.520 1.00 24.66 84 ARG A N 1
ATOM 623 C CA . ARG A 1 90 ? 21.463 41.904 22.524 1.00 25.04 84 ARG A CA 1
ATOM 624 C C . ARG A 1 90 ? 21.056 41.123 23.778 1.00 25.35 84 ARG A C 1
ATOM 625 O O . ARG A 1 90 ? 20.436 40.045 23.632 1.00 24.67 84 ARG A O 1
ATOM 633 N N . ILE A 1 91 ? 21.442 41.617 24.956 1.00 23.36 85 ILE A N 1
ATOM 634 C CA . ILE A 1 91 ? 21.000 41.050 26.264 1.00 23.37 85 ILE A CA 1
ATOM 635 C C . ILE A 1 91 ? 20.468 42.186 27.138 1.00 23.40 85 ILE A C 1
ATOM 636 O O . ILE A 1 91 ? 21.096 43.255 27.198 1.00 24.36 85 ILE A O 1
ATOM 641 N N . LYS A 1 92 ? 19.314 41.964 27.763 1.00 24.25 86 LYS A N 1
ATOM 642 C CA . LYS A 1 92 ? 18.875 42.746 28.941 1.00 24.85 86 LYS A CA 1
ATOM 643 C C . LYS A 1 92 ? 19.518 42.067 30.148 1.00 23.05 86 LYS A C 1
ATOM 644 O O . LYS A 1 92 ? 19.218 40.886 30.378 1.00 26.21 86 LYS A O 1
ATOM 650 N N . ALA A 1 93 ? 20.432 42.755 30.830 1.00 23.57 87 ALA A N 1
ATOM 651 C CA . ALA A 1 93 ? 21.402 42.114 31.741 1.00 24.09 87 ALA A CA 1
ATOM 652 C C . ALA A 1 93 ? 21.513 42.889 33.051 1.00 24.01 87 ALA A C 1
ATOM 653 O O . ALA A 1 93 ? 21.495 44.135 33.028 1.00 26.77 87 ALA A O 1
ATOM 655 N N . ILE A 1 94 ? 21.650 42.154 34.150 1.00 23.66 88 ILE A N 1
ATOM 656 C CA . ILE A 1 94 ? 22.143 42.712 35.438 1.00 24.54 88 ILE A CA 1
ATOM 657 C C . ILE A 1 94 ? 23.633 42.999 35.235 1.00 25.20 88 ILE A C 1
ATOM 658 O O . ILE A 1 94 ? 24.368 42.062 34.859 1.00 26.34 88 ILE A O 1
ATOM 663 N N . SER A 1 95 ? 24.028 44.258 35.417 1.00 25.20 89 SER A N 1
ATOM 664 C CA . SER A 1 95 ? 25.430 44.738 35.364 1.00 26.46 89 SER A CA 1
ATOM 6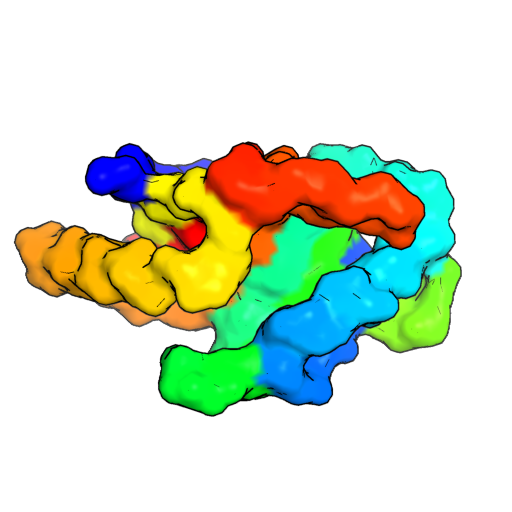65 C C . SER A 1 95 ? 25.941 44.929 36.793 1.00 27.97 89 SER A C 1
ATOM 666 O O . SER A 1 95 ? 25.304 45.688 37.545 1.00 30.11 89 SER A O 1
ATOM 669 N N . ALA A 1 96 ? 27.037 44.255 37.149 1.00 27.24 90 ALA A N 1
ATOM 670 C CA . ALA A 1 96 ? 27.778 44.457 38.414 1.00 29.39 90 ALA A CA 1
ATOM 671 C C . ALA A 1 96 ? 29.245 44.737 38.078 1.00 30.67 90 ALA A C 1
ATOM 672 O O . ALA A 1 96 ? 29.820 43.984 37.264 1.00 31.41 90 ALA A O 1
ATOM 674 N N . THR A 1 97 ? 29.811 45.800 38.653 1.00 30.50 91 THR A N 1
ATOM 675 C CA . THR A 1 97 ? 31.212 46.232 38.408 1.00 32.24 91 THR A CA 1
ATOM 676 C C . THR A 1 97 ? 32.071 45.839 39.612 1.00 33.79 91 THR A C 1
ATOM 677 O O . THR A 1 97 ? 31.734 46.243 40.748 1.00 34.80 91 THR A O 1
ATOM 681 N N . HIS A 1 98 ? 33.131 45.070 39.357 1.00 34.24 92 HIS A N 1
ATOM 682 C CA . HIS A 1 98 ? 34.109 44.590 40.367 1.00 38.73 92 HIS A CA 1
ATOM 683 C C . HIS A 1 98 ? 35.454 45.292 40.157 1.00 41.10 92 HIS A C 1
ATOM 684 O O . HIS A 1 98 ? 35.972 45.247 39.026 1.00 40.28 92 HIS A O 1
ATOM 691 N N . ILE A 1 99 ? 35.985 45.911 41.214 1.00 44.43 93 ILE A N 1
ATOM 692 C CA . ILE A 1 99 ? 37.344 46.527 41.244 1.00 47.04 93 ILE A CA 1
ATOM 693 C C . ILE A 1 99 ? 38.264 45.587 42.030 1.00 49.20 93 ILE A C 1
ATOM 694 O O . ILE A 1 99 ? 37.940 45.287 43.196 1.00 49.26 93 ILE A O 1
ATOM 699 N N . GLY A 1 100 ? 39.357 45.132 41.409 1.00 48.99 94 GLY A N 1
ATOM 700 C CA . GLY A 1 100 ? 40.371 44.279 42.056 1.00 50.95 94 GLY A CA 1
ATOM 701 C C . GLY A 1 100 ? 40.652 43.008 41.260 1.00 50.51 94 GLY A C 1
ATOM 702 O O . GLY A 1 100 ? 40.146 42.832 40.153 1.00 47.30 94 GLY A O 1
ATOM 703 N N . PRO A 1 101 ? 41.465 42.082 41.815 1.00 52.56 95 PRO A N 1
ATOM 7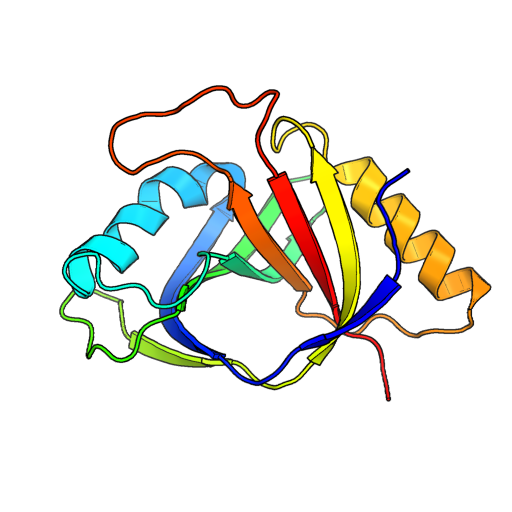04 C CA . PRO A 1 101 ? 41.883 40.879 41.093 1.00 52.80 95 PRO A CA 1
ATOM 705 C C . PRO A 1 101 ? 40.729 39.893 40.848 1.00 51.22 95 PRO A C 1
ATOM 706 O O . PRO A 1 101 ? 39.737 39.962 41.549 1.00 50.79 95 PRO A O 1
ATOM 710 N N . TYR A 1 102 ? 40.900 38.993 39.874 1.00 47.46 96 TYR A N 1
ATOM 711 C CA . TYR A 1 102 ? 39.858 38.050 39.384 1.00 47.05 96 TYR A CA 1
ATOM 712 C C . TYR A 1 102 ? 39.544 36.986 40.446 1.00 50.02 96 TYR A C 1
ATOM 713 O O . TYR A 1 102 ? 38.459 36.372 40.364 1.00 51.13 96 TYR A O 1
ATOM 722 N N . GLU A 1 103 ? 40.441 36.801 41.422 1.00 51.66 97 GLU A N 1
ATOM 723 C CA . GLU A 1 103 ? 40.321 35.791 42.511 1.00 54.31 97 GLU A CA 1
ATOM 724 C C . GLU A 1 103 ? 39.237 36.205 43.522 1.00 53.39 97 GLU A C 1
ATOM 725 O O . GLU A 1 103 ? 38.823 35.336 44.312 1.00 54.78 97 GLU A O 1
ATOM 731 N N . THR A 1 104 ? 38.788 37.467 43.487 1.00 53.28 98 THR A N 1
ATOM 732 C CA . THR A 1 104 ? 37.933 38.123 44.519 1.00 54.58 98 THR A CA 1
ATOM 733 C C . THR A 1 104 ? 36.477 38.244 44.037 1.00 51.96 98 THR A C 1
ATOM 734 O O . THR A 1 104 ? 35.744 39.063 44.621 1.00 56.49 98 THR A O 1
ATOM 738 N N . MET A 1 105 ? 36.045 37.452 43.049 1.00 48.95 99 MET A N 1
ATOM 739 C CA . MET A 1 105 ? 34.825 37.770 42.253 1.00 50.06 99 MET A CA 1
ATOM 740 C C . MET A 1 105 ? 33.622 36.880 42.599 1.00 48.55 99 MET A C 1
ATOM 741 O O . MET A 1 105 ? 32.527 37.195 42.092 1.00 50.39 99 MET A O 1
ATOM 746 N N . GLN A 1 106 ? 33.764 35.875 43.461 1.00 50.08 100 GLN A N 1
ATOM 747 C CA . GLN A 1 106 ? 32.581 35.044 43.809 1.00 51.94 100 GLN A CA 1
ATOM 748 C C . GLN A 1 106 ? 31.521 35.940 44.464 1.00 49.64 100 GLN A C 1
ATOM 749 O O . GLN A 1 106 ? 30.356 35.815 44.106 1.00 49.53 100 GLN A O 1
ATOM 755 N N . PRO A 1 107 ? 31.864 36.846 45.399 1.00 46.09 101 PRO A N 1
ATOM 756 C CA . PRO A 1 107 ? 30.855 37.713 46.015 1.00 44.65 101 PRO A CA 1
ATOM 757 C C . PRO A 1 107 ? 30.034 38.571 45.037 1.00 40.70 101 PRO A C 1
ATOM 758 O O . PRO A 1 107 ? 28.902 38.880 45.364 1.00 39.23 101 PRO A O 1
ATOM 762 N N . VAL A 1 108 ? 30.600 38.935 43.879 1.00 38.68 102 VAL A N 1
ATOM 763 C CA . VAL A 1 108 ? 29.889 39.731 42.831 1.00 37.05 102 VAL A CA 1
ATOM 764 C C . VAL A 1 108 ? 28.683 38.917 42.348 1.00 33.88 102 VAL A C 1
ATOM 765 O O . VAL A 1 108 ? 27.599 39.505 42.182 1.00 34.47 102 VAL A O 1
ATOM 769 N N . TYR A 1 109 ? 28.880 37.616 42.122 1.00 33.87 103 TYR A N 1
ATOM 770 C CA . TYR A 1 109 ? 27.846 36.676 41.616 1.00 33.40 103 TYR A CA 1
ATOM 771 C C . TYR A 1 109 ? 26.772 36.453 42.685 1.00 33.81 103 TYR A C 1
ATOM 772 O O . TYR A 1 109 ? 25.586 36.368 42.320 1.00 34.90 103 TYR A O 1
ATOM 781 N N . GLU A 1 110 ? 27.173 36.379 43.955 1.00 35.85 104 GLU A N 1
ATOM 782 C CA . GLU A 1 110 ? 26.233 36.255 45.101 1.00 37.53 104 GLU A CA 1
ATOM 783 C C . GLU A 1 110 ? 25.335 37.497 45.145 1.00 37.09 104 GLU A C 1
ATOM 784 O O . GLU A 1 110 ? 24.120 37.331 45.378 1.00 37.97 104 GLU A O 1
ATOM 790 N N . ALA A 1 111 ? 25.908 38.681 44.902 1.00 34.37 105 ALA A N 1
ATOM 791 C CA . ALA A 1 111 ? 25.196 39.982 44.893 1.00 35.40 105 ALA A CA 1
ATOM 792 C C . ALA A 1 111 ? 24.214 40.028 43.716 1.00 33.26 105 ALA A C 1
ATOM 793 O O . ALA A 1 111 ? 23.098 40.542 43.900 1.00 34.49 105 ALA A O 1
ATOM 795 N N . ILE A 1 112 ? 24.616 39.522 42.545 1.00 31.49 106 ILE A N 1
ATOM 796 C CA . ILE A 1 112 ? 23.734 39.440 41.341 1.00 29.38 106 ILE A CA 1
ATOM 797 C C . ILE A 1 112 ? 22.555 38.500 41.643 1.00 30.63 106 ILE A C 1
ATOM 798 O O . ILE A 1 112 ? 21.410 38.891 41.352 1.00 31.83 106 ILE A O 1
ATOM 803 N N . GLU A 1 113 ? 22.824 37.311 42.194 1.00 32.49 107 GLU A N 1
ATOM 804 C CA . GLU A 1 113 ? 21.787 36.297 42.544 1.00 34.12 107 GLU A CA 1
ATOM 805 C C . GLU A 1 113 ? 20.765 36.907 43.510 1.00 35.71 107 GLU A C 1
ATOM 806 O O . GLU A 1 113 ? 19.552 36.711 43.283 1.00 36.61 107 GLU A O 1
ATOM 812 N N . SER A 1 114 ? 21.240 37.595 44.553 1.00 35.56 108 SER A N 1
ATOM 813 C CA . SER A 1 114 ? 20.398 38.248 45.593 1.00 36.12 108 SER A CA 1
ATOM 814 C C . SER A 1 114 ? 19.505 39.305 44.939 1.00 35.58 108 SER A C 1
ATOM 815 O O . SER A 1 114 ? 18.285 39.324 45.225 1.00 37.46 108 SER A O 1
ATOM 818 N N . TYR A 1 115 ? 20.101 40.146 44.089 1.00 33.65 109 TYR A N 1
ATOM 819 C CA . TYR A 1 115 ? 19.430 41.258 43.369 1.00 33.54 109 TYR A CA 1
ATOM 820 C C . TYR A 1 115 ? 18.328 40.687 42.471 1.00 33.11 109 TYR A C 1
ATOM 821 O O . TYR A 1 115 ? 17.215 41.237 42.470 1.00 35.13 109 TYR A O 1
ATOM 830 N N . ALA A 1 116 ? 18.635 39.615 41.732 1.00 32.94 110 ALA A N 1
ATOM 831 C CA . ALA A 1 116 ? 17.691 38.909 40.835 1.00 34.58 110 ALA A CA 1
ATOM 832 C C . ALA A 1 116 ? 16.522 38.342 41.656 1.00 35.45 110 ALA A C 1
ATOM 833 O O . ALA A 1 116 ? 15.363 38.607 41.286 1.00 36.35 110 ALA A O 1
ATOM 835 N N . ARG A 1 117 ? 16.824 37.617 42.741 1.00 35.71 111 ARG A N 1
ATOM 836 C CA . ARG A 1 117 ? 15.829 36.978 43.651 1.00 39.69 111 ARG A CA 1
ATOM 837 C C . ARG A 1 117 ? 14.877 38.048 44.203 1.00 41.31 111 ARG A C 1
ATOM 838 O O . ARG A 1 117 ? 13.650 37.806 44.209 1.00 42.72 111 ARG A O 1
ATOM 846 N N . GLU A 1 118 ? 15.420 39.190 44.637 1.00 39.36 112 GLU A N 1
ATOM 847 C CA . GLU A 1 118 ? 14.662 40.268 45.332 1.00 42.73 112 GLU A CA 1
ATOM 848 C C . GLU A 1 118 ? 13.775 41.032 44.342 1.00 40.74 112 GLU A C 1
ATOM 849 O O . GLU A 1 118 ? 12.711 41.505 44.767 1.00 44.61 112 GLU A O 1
ATOM 855 N N . LYS A 1 119 ? 14.215 41.138 43.077 1.00 40.83 113 LYS A N 1
ATOM 856 C CA . LYS A 1 119 ? 13.466 41.905 42.051 1.00 42.43 113 LYS A CA 1
ATOM 857 C C . LYS A 1 119 ? 12.634 40.983 41.156 1.00 40.92 113 LYS A C 1
ATOM 858 O O . LYS A 1 119 ? 12.075 41.471 40.192 1.00 41.19 113 LYS A O 1
ATOM 864 N N . ASN A 1 120 ? 12.577 39.710 41.511 1.00 41.86 114 ASN A N 1
ATOM 865 C CA . ASN A 1 120 ? 11.818 38.646 40.796 1.00 44.05 114 ASN A CA 1
ATOM 866 C C . ASN A 1 120 ? 12.263 38.613 39.333 1.00 40.08 114 ASN A C 1
ATOM 867 O O . ASN A 1 120 ? 11.393 38.533 38.441 1.00 41.17 114 ASN A O 1
ATOM 872 N N . LEU A 1 121 ? 13.577 38.695 39.114 1.00 36.61 115 LEU A N 1
ATOM 873 C CA . LEU A 1 121 ? 14.225 38.533 37.789 1.00 35.63 115 LEU A CA 1
ATOM 874 C C . LEU A 1 121 ? 14.761 37.103 37.695 1.00 36.23 115 LEU A C 1
ATOM 875 O O . LEU A 1 121 ? 15.203 36.567 38.729 1.00 38.68 115 LEU A O 1
ATOM 880 N N . ILE A 1 122 ? 14.707 36.512 36.499 1.00 33.73 116 ILE A N 1
ATOM 881 C CA . ILE A 1 122 ? 15.141 35.111 36.237 1.00 33.20 116 ILE A CA 1
ATOM 882 C C . ILE A 1 122 ? 16.456 35.180 35.460 1.00 31.54 116 ILE A C 1
ATOM 883 O O . ILE A 1 122 ? 16.448 35.738 34.348 1.00 31.89 116 ILE A O 1
ATOM 888 N N . LEU A 1 123 ? 17.542 34.667 36.042 1.00 31.16 117 LEU A N 1
ATOM 889 C CA . LEU A 1 123 ? 18.877 34.655 35.389 1.00 29.93 117 LEU A CA 1
ATOM 890 C C . LEU A 1 123 ? 18.823 33.733 34.167 1.00 31.94 117 LEU A C 1
ATOM 891 O O . LEU A 1 123 ? 18.216 32.651 34.266 1.00 32.44 117 LEU A O 1
ATOM 896 N N . GLN A 1 124 ? 19.422 34.165 33.053 1.00 31.72 118 GLN A N 1
ATOM 897 C CA . GLN A 1 124 ? 19.433 33.416 31.767 1.00 32.28 118 GLN A CA 1
ATOM 898 C C . GLN A 1 124 ? 20.866 33.354 31.249 1.00 31.48 118 GLN A C 1
ATOM 899 O O . GLN A 1 124 ? 21.301 34.244 30.521 1.00 31.78 118 GLN A O 1
ATOM 905 N N . PRO A 1 125 ? 21.646 32.308 31.607 1.00 31.96 119 PRO A N 1
ATOM 906 C CA . PRO A 1 125 ? 22.975 32.117 31.029 1.00 30.61 119 PRO A CA 1
ATOM 907 C C . PRO A 1 125 ? 22.847 32.019 29.511 1.00 29.64 119 PRO A C 1
ATOM 908 O O . PRO A 1 125 ? 21.776 31.693 28.999 1.00 28.53 119 PRO A O 1
ATOM 912 N N . PRO A 1 126 ? 23.916 32.292 28.732 1.00 27.30 120 PRO A N 1
ATOM 913 C CA . PRO A 1 126 ? 25.258 32.544 29.266 1.00 25.89 120 PRO A CA 1
ATOM 914 C C . PRO A 1 126 ? 25.493 33.954 29.829 1.00 25.65 120 PRO A C 1
ATOM 915 O O . PRO A 1 126 ? 24.797 34.867 29.426 1.00 26.36 120 PRO A O 1
ATOM 919 N N . PHE A 1 127 ? 26.487 34.096 30.712 1.00 24.18 121 PHE A N 1
ATOM 920 C CA . PHE A 1 127 ? 26.874 35.383 31.348 1.00 23.88 121 PHE A CA 1
ATOM 921 C C . PHE A 1 127 ? 28.261 35.786 30.841 1.00 23.86 121 PHE A C 1
ATOM 922 O O . PHE A 1 127 ? 28.963 34.950 30.227 1.00 24.10 121 PHE A O 1
ATOM 930 N N . ARG A 1 128 ? 28.634 37.043 31.079 1.00 22.86 122 ARG A N 1
ATOM 931 C CA . ARG A 1 128 ? 29.876 37.641 30.529 1.00 22.78 122 ARG A CA 1
ATOM 932 C C . ARG A 1 128 ? 30.672 38.322 31.640 1.00 23.51 122 ARG A C 1
ATOM 933 O O . ARG A 1 128 ? 30.058 38.866 32.579 1.00 25.44 122 ARG A O 1
ATOM 941 N N . GLU A 1 129 ? 31.997 38.289 31.514 1.00 23.74 123 GLU A N 1
ATOM 942 C CA . GLU A 1 129 ? 32.928 39.161 32.269 1.00 25.90 123 GLU A CA 1
ATOM 943 C C . GLU A 1 129 ? 33.620 40.059 31.247 1.00 26.13 123 GLU A C 1
ATOM 944 O O . GLU A 1 129 ? 34.269 39.508 30.343 1.00 29.15 123 GLU A O 1
ATOM 950 N N . VAL A 1 130 ? 33.415 41.374 31.354 1.00 26.14 124 VAL A N 1
ATOM 951 C CA . VAL A 1 130 ? 33.971 42.396 30.419 1.00 27.45 124 VAL A CA 1
ATOM 952 C C . VAL A 1 130 ? 35.169 43.056 31.107 1.00 28.77 124 VAL A C 1
ATOM 953 O O . VAL A 1 130 ? 35.002 43.612 32.214 1.00 28.27 124 VAL A O 1
ATOM 957 N N . PHE A 1 131 ? 36.340 42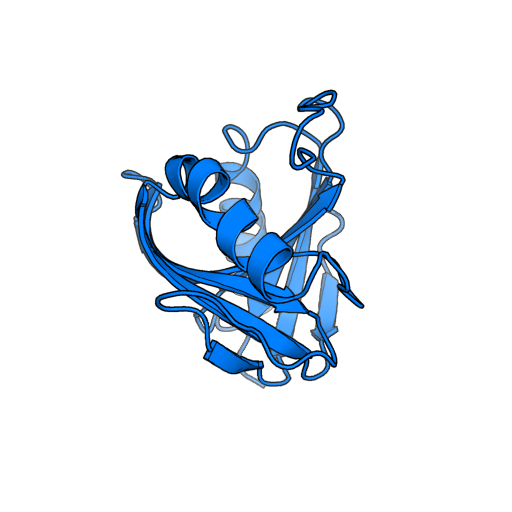.977 30.477 1.00 29.21 125 PHE A N 1
ATOM 958 C CA . PHE A 1 131 ? 37.624 43.462 31.042 1.00 30.65 125 PHE A CA 1
ATOM 959 C C . PHE A 1 131 ? 37.786 44.932 30.640 1.00 32.42 125 PHE A C 1
ATOM 960 O O . PHE A 1 131 ? 38.521 45.235 29.679 1.00 34.18 125 PHE A O 1
ATOM 968 N N . ILE A 1 132 ? 37.076 45.810 31.360 1.00 33.23 126 ILE A N 1
ATOM 969 C CA . ILE A 1 132 ? 37.072 47.291 31.155 1.00 36.07 126 ILE A CA 1
ATOM 970 C C . ILE A 1 132 ? 38.508 47.795 31.333 1.00 37.48 126 ILE A C 1
ATOM 971 O O . ILE A 1 132 ? 39.003 48.521 30.447 1.00 40.17 126 ILE A O 1
ATOM 976 N N . LYS A 1 133 ? 39.134 47.425 32.453 1.00 37.65 127 LYS A N 1
ATOM 977 C CA . LYS A 1 133 ? 40.575 47.651 32.743 1.00 40.17 127 LYS A CA 1
ATOM 978 C C . LYS A 1 133 ? 41.156 46.335 33.269 1.00 40.28 127 LYS A C 1
ATOM 979 O O . LYS A 1 133 ? 40.713 45.878 34.340 1.00 39.56 127 LYS A O 1
ATOM 985 N N . GLY A 1 134 ? 42.086 45.739 32.520 1.00 40.48 128 GLY A N 1
ATOM 986 C CA . GLY A 1 134 ? 42.664 44.416 32.817 1.00 39.64 128 GLY A CA 1
ATOM 987 C C . GLY A 1 134 ? 44.119 44.339 32.376 1.00 40.75 128 GLY A C 1
ATOM 988 O O . GLY A 1 134 ? 44.726 45.364 32.073 1.00 41.56 128 GLY A O 1
ATOM 989 N N . PRO A 1 135 ? 44.717 43.127 32.327 1.00 42.56 129 PRO A N 1
ATOM 990 C CA . PRO A 1 135 ? 46.091 42.972 31.855 1.00 43.12 129 PRO A CA 1
ATOM 991 C C . PRO A 1 135 ? 46.212 43.295 30.358 1.00 43.14 129 PRO A C 1
ATOM 992 O O . PRO A 1 135 ? 45.281 43.025 29.624 1.00 41.67 129 PRO A O 1
ATOM 996 N N . GLY A 1 136 ? 47.343 43.883 29.958 1.00 44.59 130 GLY A N 1
ATOM 997 C CA . GLY A 1 136 ? 47.725 44.066 28.545 1.00 46.36 130 GLY A CA 1
ATOM 998 C C . GLY A 1 136 ? 48.373 42.804 28.005 1.00 48.02 130 GLY A C 1
ATOM 999 O O . GLY A 1 136 ? 48.595 41.870 28.803 1.00 47.18 130 GLY A O 1
ATOM 1000 N N . MET A 1 137 ? 48.665 42.762 26.703 1.00 48.82 131 MET A N 1
ATOM 1001 C CA . MET A 1 137 ? 49.337 41.603 26.057 1.00 51.53 131 MET A CA 1
ATOM 1002 C C . MET A 1 137 ? 50.724 41.412 26.683 1.00 53.42 131 MET A C 1
ATOM 1003 O O . MET A 1 137 ? 51.126 40.248 26.884 1.00 55.10 131 MET A O 1
ATOM 1008 N N . ILE A 1 138 ? 51.412 42.518 26.985 1.00 55.23 132 ILE A N 1
ATOM 1009 C CA . ILE A 1 138 ? 52.807 42.537 27.521 1.00 58.37 132 ILE A CA 1
ATOM 1010 C C . ILE A 1 138 ? 52.778 43.023 28.973 1.00 57.40 132 ILE A C 1
ATOM 1011 O O . ILE A 1 138 ? 53.305 42.303 29.843 1.00 58.36 132 ILE A O 1
ATOM 1016 N N . LEU A 1 139 ? 52.192 44.200 29.218 1.00 58.16 133 LEU A N 1
ATOM 1017 C CA . LEU A 1 139 ? 52.181 44.865 30.550 1.00 60.93 133 LEU A CA 1
ATOM 1018 C C . LEU A 1 139 ? 51.000 44.342 31.375 1.00 57.79 133 LEU A C 1
ATOM 1019 O O . LEU A 1 139 ? 49.840 44.561 30.966 1.00 54.65 133 LEU A O 1
ATOM 1024 N N . LYS A 1 140 ? 51.306 43.681 32.496 1.00 60.96 134 LYS A N 1
ATOM 1025 C CA . LYS A 1 140 ? 50.322 43.049 33.415 1.00 62.40 134 LYS A CA 1
ATOM 1026 C C . LYS A 1 140 ? 49.485 44.135 34.104 1.00 61.93 134 LYS A C 1
ATOM 1027 O O . LYS A 1 140 ? 48.285 43.892 34.336 1.00 63.13 134 LYS A O 1
ATOM 1033 N N . GLY A 1 141 ? 50.094 45.284 34.417 1.00 61.71 135 GLY A N 1
ATOM 1034 C CA . GLY A 1 141 ? 49.450 46.378 35.170 1.00 61.68 135 GLY A CA 1
ATOM 1035 C C . GLY A 1 141 ? 49.168 45.967 36.606 1.00 60.91 135 GLY A C 1
ATOM 1036 O O . GLY A 1 141 ? 49.643 44.890 37.014 1.00 60.95 135 GLY A O 1
ATOM 1037 N N . ASN A 1 142 ? 48.414 46.786 37.343 1.00 61.91 136 ASN A N 1
ATOM 1038 C CA . ASN A 1 142 ? 48.095 46.570 38.780 1.00 62.47 136 ASN A CA 1
ATOM 1039 C C . ASN A 1 142 ? 46.759 45.836 38.891 1.00 61.47 136 ASN A C 1
ATOM 1040 O O . ASN A 1 142 ? 45.709 46.444 38.696 1.00 59.44 136 ASN A O 1
ATOM 1045 N N . PRO A 1 143 ? 46.748 44.514 39.200 1.00 60.64 137 PRO A N 1
ATOM 1046 C CA . PRO A 1 143 ? 45.498 43.768 39.368 1.00 59.50 137 PRO A CA 1
ATOM 1047 C C . PRO A 1 143 ? 44.531 44.313 40.433 1.00 59.17 137 PRO A C 1
ATOM 1048 O O . PRO A 1 143 ? 43.356 44.004 40.344 1.00 57.84 137 PRO A O 1
ATOM 1052 N N . ASN A 1 144 ? 45.023 45.106 41.391 1.00 59.37 138 ASN A N 1
ATOM 1053 C CA . ASN A 1 144 ? 44.198 45.723 42.466 1.00 60.79 138 ASN A CA 1
ATOM 1054 C C . ASN A 1 144 ? 43.300 46.826 41.887 1.00 58.03 138 ASN A C 1
ATOM 1055 O O . ASN A 1 144 ? 42.331 47.201 42.576 1.00 59.21 138 ASN A O 1
ATOM 1060 N N . LYS A 1 145 ? 43.603 47.326 40.682 1.00 56.50 139 LYS A N 1
ATOM 1061 C CA . LYS A 1 145 ? 42.857 48.435 40.023 1.00 56.86 139 LYS A CA 1
ATOM 1062 C C . LYS A 1 145 ? 42.131 47.931 38.766 1.00 52.62 139 LYS A C 1
ATOM 1063 O O . LYS A 1 145 ? 41.564 48.778 38.042 1.00 51.81 139 LYS A O 1
ATOM 1069 N N . TYR A 1 146 ? 42.111 46.613 38.524 1.00 47.67 140 TYR A N 1
ATOM 1070 C CA . TYR A 1 146 ? 41.339 45.983 37.418 1.00 44.08 140 TYR A CA 1
ATOM 1071 C C . TYR A 1 146 ? 39.851 46.306 37.596 1.00 42.71 140 TYR A C 1
ATOM 1072 O O . TYR A 1 146 ? 39.357 46.227 38.737 1.00 45.09 140 TYR A O 1
ATOM 1081 N N . ILE A 1 147 ? 39.174 46.658 36.498 1.00 39.55 141 ILE A N 1
ATOM 1082 C CA . ILE A 1 147 ? 37.707 46.928 36.444 1.00 38.52 141 ILE A CA 1
ATOM 1083 C C . ILE A 1 147 ? 37.069 45.836 35.581 1.00 36.70 141 ILE A C 1
ATOM 1084 O O . ILE A 1 147 ? 37.387 45.774 34.379 1.00 34.35 141 ILE A O 1
ATOM 1089 N N . THR A 1 148 ? 36.220 44.998 36.181 1.00 34.24 142 THR A N 1
ATOM 1090 C CA . THR A 1 148 ? 35.544 43.862 35.505 1.00 32.53 142 THR A CA 1
ATOM 1091 C C . THR A 1 148 ? 34.031 44.018 35.666 1.00 30.82 142 THR A C 1
ATOM 1092 O O . THR A 1 148 ? 33.549 43.986 36.814 1.00 34.15 142 THR A O 1
ATOM 1096 N N . GLU A 1 149 ? 33.322 44.193 34.550 1.00 29.48 143 GLU A N 1
ATOM 1097 C CA . GLU A 1 149 ? 31.842 44.289 34.521 1.00 27.61 143 GLU A CA 1
ATOM 1098 C C . GLU A 1 149 ? 31.272 42.896 34.247 1.00 28.15 143 GLU A C 1
ATOM 1099 O O . GLU A 1 149 ? 31.546 42.340 33.165 1.00 27.87 143 GLU A O 1
ATOM 1105 N N . VAL A 1 150 ? 30.516 42.351 35.201 1.00 27.31 144 VAL A N 1
ATOM 1106 C CA . VAL A 1 150 ? 29.737 41.096 35.005 1.00 26.04 144 VAL A CA 1
ATOM 1107 C C . VAL A 1 150 ? 28.409 41.496 34.359 1.00 25.04 144 VAL A C 1
ATOM 1108 O O . VAL A 1 150 ? 27.759 42.425 34.877 1.00 26.60 144 VAL A O 1
ATOM 1112 N N . LEU A 1 151 ? 28.059 40.855 33.244 1.00 23.56 145 LEU A N 1
ATOM 1113 C CA . LEU A 1 151 ? 26.739 41.009 32.578 1.00 23.31 145 LEU A CA 1
ATOM 1114 C C . LEU A 1 151 ? 26.016 39.665 32.651 1.00 22.86 145 LEU A C 1
ATOM 1115 O O . LEU A 1 151 ? 26.476 38.704 32.016 1.00 23.68 145 LEU A O 1
ATOM 1120 N N . PHE A 1 152 ? 24.946 39.592 33.443 1.00 23.07 146 PHE A N 1
ATOM 1121 C CA . PHE A 1 152 ? 24.125 38.367 33.584 1.00 23.67 146 PHE A CA 1
ATOM 1122 C C . PHE A 1 152 ? 22.761 38.636 32.961 1.00 24.14 146 PHE A C 1
ATOM 1123 O O . PHE A 1 152 ? 21.968 39.395 33.515 1.00 24.91 146 PHE A O 1
ATOM 1131 N N . PRO A 1 153 ? 22.460 38.056 31.776 1.00 23.18 147 PRO A N 1
ATOM 1132 C CA . PRO A 1 153 ? 21.168 38.273 31.134 1.00 23.46 147 PRO A CA 1
ATOM 1133 C C . PRO A 1 153 ? 20.011 37.826 32.033 1.00 25.02 147 PRO A C 1
ATOM 1134 O O . PRO A 1 153 ? 20.173 36.890 32.805 1.00 25.42 147 PRO A O 1
ATOM 1138 N N . ILE A 1 154 ? 18.886 38.522 31.909 1.00 26.55 148 ILE A N 1
ATOM 1139 C CA . ILE A 1 154 ? 17.615 38.182 32.607 1.00 28.39 148 ILE A CA 1
ATOM 1140 C C . ILE A 1 154 ? 16.522 37.996 31.552 1.00 30.15 148 ILE A C 1
ATOM 1141 O O . ILE A 1 154 ? 16.673 38.528 30.431 1.00 31.10 148 ILE A O 1
ATOM 1146 N N . LYS A 1 155 ? 15.483 37.234 31.896 1.00 33.59 149 LYS A N 1
ATOM 1147 C CA . LYS A 1 155 ? 14.295 37.002 31.033 1.00 38.62 149 LYS A CA 1
ATOM 1148 C C . LYS A 1 155 ? 13.555 38.334 30.865 1.00 40.41 149 LYS A C 1
ATOM 1149 O O . LYS A 1 155 ? 13.445 39.075 31.863 1.00 41.22 149 LYS A O 1
ATOM 1155 N N . GLU A 1 156 ? 13.094 38.628 29.645 1.00 41.61 150 GLU A N 1
ATOM 1156 C CA . GLU A 1 156 ? 12.377 39.883 29.291 1.00 47.93 150 GLU A CA 1
ATOM 1157 C C . GLU A 1 156 ? 10.991 39.535 28.735 1.00 51.91 150 GLU A C 1
ATOM 1158 O O . GLU A 1 156 ? 10.365 38.557 29.145 1.00 58.22 150 GLU A O 1
#